Protein AF-A0A0F9H1Q6-F1 (afdb_monomer_lite)

Sequence (124 aa):
MDAYDGFGGEPAEVEDDSDLVPTITWMELYLERYRSGDPLKDYYDESELQEVLAEMCHWLIVLSQLKLTKMCSVCLRCFPMNAFHIDCTSEDGYHHRCKSCKNKANVKIEREEVEDSNGSTIAD

Secondary structure (DSSP, 8-state):
---------PPP-----TT------HHHHHHHHHHHT--GGGTS-HHHHHHHHHHHHHHHHHHHHHT-EEE-TTT--EEEGGGEEE-TTSTTSEEEEEHHHHHHHHHTTSSSS-----------

Radius of gyration: 37.75 Å; chains: 1; bounding box: 106×52×113 Å

pLDDT: mean 78.24, std 13.72, range [53.44, 97.06]

Structure (mmCIF, N/CA/C/O backbone):
data_AF-A0A0F9H1Q6-F1
#
_entry.id   AF-A0A0F9H1Q6-F1
#
loop_
_atom_site.group_PDB
_atom_site.id
_atom_site.type_symbol
_atom_site.label_atom_id
_atom_site.label_alt_id
_atom_site.label_comp_id
_atom_site.label_asym_id
_atom_site.label_entity_id
_atom_site.label_seq_id
_atom_site.pdbx_PDB_ins_code
_atom_site.Cartn_x
_atom_site.Cartn_y
_atom_site.Cartn_z
_atom_site.occupancy
_atom_site.B_iso_or_equiv
_atom_site.auth_seq_id
_atom_site.auth_comp_id
_atom_site.auth_asym_id
_atom_site.auth_atom_id
_atom_site.pdbx_PDB_model_num
ATOM 1 N N . MET A 1 1 ? -49.188 -38.770 69.362 1.00 58.09 1 MET A N 1
ATOM 2 C CA . MET A 1 1 ? -48.006 -39.477 68.812 1.00 58.09 1 MET A CA 1
ATOM 3 C C . MET A 1 1 ? -48.314 -39.575 67.343 1.00 58.09 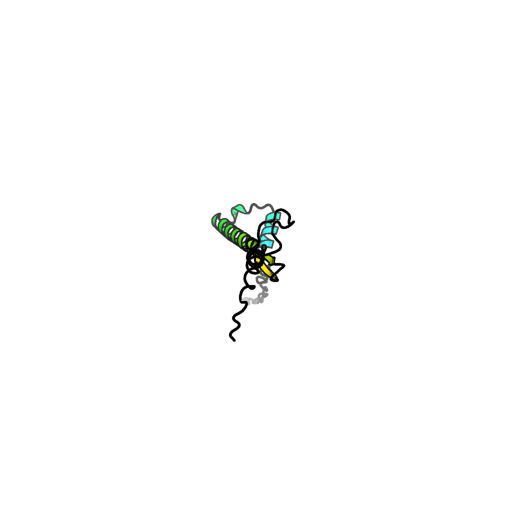1 MET A C 1
ATOM 5 O O . MET A 1 1 ? -48.938 -40.535 66.916 1.00 58.09 1 MET A O 1
ATOM 9 N N . ASP A 1 2 ? -48.016 -38.500 66.629 1.00 57.19 2 ASP A N 1
ATOM 10 C CA . ASP A 1 2 ? -48.494 -38.295 65.271 1.00 57.19 2 ASP A CA 1
ATOM 11 C C . ASP A 1 2 ? -47.307 -38.478 64.334 1.00 57.19 2 ASP A C 1
ATOM 13 O O . ASP A 1 2 ? -46.257 -37.855 64.508 1.00 57.19 2 ASP A O 1
ATOM 17 N N . ALA A 1 3 ? -47.462 -39.441 63.428 1.00 69.88 3 ALA A N 1
ATOM 18 C CA . ALA A 1 3 ? -46.474 -39.820 62.437 1.00 69.88 3 ALA A CA 1
ATOM 19 C C . ALA A 1 3 ? -46.334 -38.683 61.421 1.00 69.88 3 ALA A C 1
ATOM 21 O O . ALA A 1 3 ? -47.305 -38.281 60.785 1.00 69.88 3 ALA A O 1
ATOM 22 N N . TYR A 1 4 ? -45.127 -38.137 61.320 1.00 69.69 4 TYR A N 1
ATOM 23 C CA . TYR A 1 4 ? -44.796 -37.100 60.356 1.00 69.69 4 TYR A CA 1
ATOM 24 C C . TYR A 1 4 ? -44.431 -37.783 59.033 1.00 69.69 4 TYR A C 1
ATOM 26 O O . TYR A 1 4 ? -43.346 -38.353 58.909 1.00 69.69 4 TYR A O 1
ATOM 34 N N . ASP A 1 5 ? -45.362 -37.773 58.077 1.00 63.97 5 ASP A N 1
ATOM 35 C CA . ASP A 1 5 ? -45.139 -38.231 56.706 1.00 63.97 5 ASP A CA 1
ATOM 36 C C . ASP A 1 5 ? -44.125 -37.308 56.015 1.00 63.97 5 ASP A C 1
ATOM 38 O O . ASP A 1 5 ? -44.389 -36.139 55.725 1.00 63.97 5 ASP A O 1
ATOM 42 N N . GLY A 1 6 ? -42.924 -37.844 55.797 1.00 66.62 6 GLY A N 1
ATOM 43 C CA . GLY A 1 6 ? -41.837 -37.177 55.098 1.00 66.62 6 GLY A CA 1
ATOM 44 C C . GLY A 1 6 ? -42.161 -37.019 53.617 1.00 66.62 6 GLY A C 1
ATOM 45 O O . GLY A 1 6 ? -42.048 -37.967 52.843 1.00 66.62 6 GLY A O 1
ATOM 46 N N . PHE A 1 7 ? -42.526 -35.802 53.223 1.00 59.12 7 PHE A N 1
ATOM 47 C CA . PHE A 1 7 ? -42.629 -35.390 51.828 1.00 59.12 7 PHE A CA 1
ATOM 48 C C . PHE A 1 7 ? -41.216 -35.276 51.231 1.00 59.12 7 PHE A C 1
ATOM 50 O O . PHE A 1 7 ? -40.579 -34.224 51.267 1.00 59.12 7 PHE A O 1
ATOM 57 N N . GLY A 1 8 ? -40.700 -36.399 50.730 1.00 62.00 8 GLY A N 1
ATOM 58 C CA . GLY A 1 8 ? -39.493 -36.457 49.909 1.00 62.00 8 GLY A CA 1
ATOM 59 C C . GLY A 1 8 ? -39.788 -35.918 48.514 1.00 62.00 8 GLY A C 1
ATOM 60 O O . GLY A 1 8 ? -40.131 -36.680 47.617 1.00 62.00 8 GLY A O 1
ATOM 61 N N . GLY A 1 9 ? -39.700 -34.599 48.348 1.00 63.25 9 GLY A N 1
ATOM 62 C CA . GLY A 1 9 ? -39.621 -33.983 47.029 1.00 63.25 9 GLY A CA 1
ATOM 63 C C . GLY A 1 9 ? -38.193 -34.101 46.510 1.00 63.25 9 GLY A C 1
ATOM 64 O O . GLY A 1 9 ? -37.302 -33.435 47.035 1.00 63.25 9 GLY A O 1
ATOM 65 N N . GLU A 1 10 ? -37.979 -34.956 45.510 1.00 72.12 10 GLU A N 1
ATOM 66 C CA . GLU A 1 10 ? -36.770 -34.926 44.682 1.00 72.12 10 GLU A CA 1
ATOM 67 C C . GLU A 1 10 ? -36.606 -33.510 44.100 1.00 72.12 10 GLU A C 1
ATOM 69 O O . GLU A 1 10 ? -37.549 -32.990 43.491 1.00 72.12 10 GLU A O 1
ATOM 74 N N . PRO A 1 11 ? -35.460 -32.841 44.313 1.00 66.31 11 PRO A N 1
ATOM 75 C CA . PRO A 1 11 ? -35.200 -31.566 43.671 1.00 66.31 11 PRO A CA 1
ATOM 76 C C . PRO A 1 11 ? -35.057 -31.809 42.169 1.00 66.31 11 PRO A C 1
ATOM 78 O O . PRO A 1 11 ? -34.187 -32.561 41.739 1.00 66.31 11 PRO A O 1
ATOM 81 N N . ALA A 1 12 ? -35.931 -31.180 41.382 1.0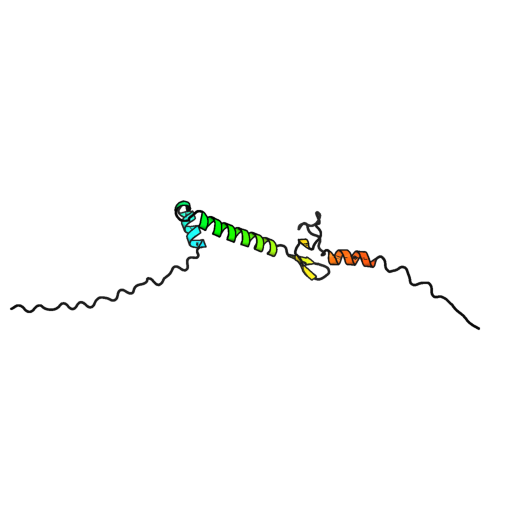0 69.44 12 ALA A N 1
ATOM 82 C CA . ALA A 1 12 ? -35.793 -31.137 39.937 1.00 69.44 12 ALA A CA 1
ATOM 83 C C . ALA A 1 12 ? -34.423 -30.540 39.601 1.00 69.44 12 ALA A C 1
ATOM 85 O O . ALA A 1 12 ? -34.122 -29.411 39.998 1.00 69.44 12 ALA A O 1
ATOM 86 N N . GLU A 1 13 ? -33.595 -31.324 38.917 1.00 71.81 13 GLU A N 1
ATOM 87 C CA . GLU A 1 13 ? -32.315 -30.879 38.390 1.00 71.81 13 GLU A CA 1
ATOM 88 C C . GLU A 1 13 ? -32.594 -29.733 37.411 1.00 71.81 13 GLU A C 1
ATOM 90 O O . GLU A 1 13 ? -33.192 -29.917 36.352 1.00 71.81 13 GLU A O 1
ATOM 95 N N . VAL A 1 14 ? -32.259 -28.513 37.830 1.00 74.38 14 VAL A N 1
ATOM 96 C CA . VAL A 1 14 ? -32.279 -27.345 36.957 1.00 74.38 14 VAL A CA 1
ATOM 97 C C . VAL A 1 14 ? -31.029 -27.470 36.101 1.00 74.38 14 VAL A C 1
ATOM 99 O O . VAL A 1 14 ? -29.923 -27.299 36.609 1.00 74.38 14 VAL A O 1
ATOM 102 N N . GLU A 1 15 ? -31.203 -27.839 34.833 1.00 73.38 15 GLU A N 1
ATOM 103 C CA . GLU A 1 15 ? -30.126 -27.790 33.849 1.00 73.38 15 GLU A CA 1
ATOM 104 C C . GLU A 1 15 ? -29.675 -26.327 33.723 1.00 73.38 15 GLU A C 1
ATOM 106 O O . GLU A 1 15 ? -30.415 -25.450 33.275 1.00 73.38 15 GLU A O 1
ATOM 111 N N . ASP A 1 16 ? -28.486 -26.055 34.256 1.00 68.69 16 ASP A N 1
ATOM 112 C CA . ASP A 1 16 ? -27.845 -24.748 34.267 1.00 68.69 16 ASP A CA 1
ATOM 113 C C . ASP A 1 16 ? -27.271 -24.477 32.866 1.00 68.69 16 ASP A C 1
ATOM 115 O O . ASP A 1 16 ? -26.169 -24.897 32.525 1.00 68.69 16 ASP A O 1
ATOM 119 N N . ASP A 1 17 ? -28.064 -23.804 32.030 1.00 63.91 17 ASP A N 1
ATOM 120 C CA . ASP A 1 17 ? -27.736 -23.357 30.665 1.00 63.91 17 ASP A CA 1
ATOM 121 C C . ASP A 1 17 ? -26.705 -22.190 30.641 1.00 63.91 17 ASP A C 1
ATOM 123 O O . ASP A 1 17 ? -26.745 -21.309 29.777 1.00 63.91 17 ASP A O 1
ATOM 127 N N . SER A 1 18 ? -25.771 -22.125 31.601 1.00 70.12 18 SER A N 1
ATOM 128 C CA . SER A 1 18 ? -24.739 -21.070 31.679 1.00 70.12 18 SER A CA 1
ATOM 129 C C . SER A 1 18 ? -23.586 -21.223 30.680 1.00 70.12 18 SER A C 1
ATOM 131 O O . SER A 1 18 ? -22.769 -20.308 30.553 1.00 70.12 18 SER A O 1
ATOM 133 N N . ASP A 1 19 ? -23.544 -22.313 29.912 1.00 63.91 19 ASP A N 1
ATOM 134 C CA . ASP A 1 19 ? -22.443 -22.608 28.985 1.00 63.91 19 ASP A CA 1
ATOM 135 C C . ASP A 1 19 ? -22.641 -22.078 27.554 1.00 63.91 19 ASP A C 1
ATOM 137 O O . ASP A 1 19 ? -21.733 -22.175 26.721 1.00 63.91 19 ASP A O 1
ATOM 141 N N . LEU A 1 20 ? -23.773 -21.440 27.240 1.00 66.31 20 LEU A N 1
ATOM 142 C CA . LEU A 1 20 ? -23.928 -20.707 25.979 1.00 66.31 20 LEU A CA 1
ATOM 143 C C . LEU A 1 20 ? -23.269 -19.328 26.086 1.00 66.31 20 LEU A C 1
ATOM 145 O O . LEU A 1 20 ? -23.926 -18.291 25.999 1.00 66.31 20 LEU A O 1
ATOM 149 N N . VAL A 1 21 ? -21.945 -19.320 26.265 1.00 64.06 21 VAL A N 1
ATOM 150 C CA . VAL A 1 21 ? -21.127 -18.113 26.138 1.00 64.06 21 VAL A CA 1
ATOM 151 C C . VAL A 1 21 ? -21.409 -17.536 24.750 1.00 64.06 21 VAL A C 1
ATOM 153 O O . VAL A 1 21 ? -21.119 -18.205 23.751 1.00 64.06 21 VAL A O 1
ATOM 156 N N . PRO A 1 22 ? -21.999 -16.333 24.640 1.00 61.34 22 PRO A N 1
ATOM 157 C CA . PRO A 1 22 ? -22.311 -15.770 23.343 1.00 61.34 22 PRO A CA 1
ATOM 158 C C . PRO A 1 22 ? -21.013 -15.668 22.549 1.00 61.34 22 PRO A C 1
ATOM 160 O O . PRO A 1 22 ? -20.077 -14.990 22.968 1.00 61.34 22 PRO A O 1
ATOM 163 N N . THR A 1 23 ? -20.957 -16.292 21.372 1.00 70.44 23 THR A N 1
ATOM 164 C CA . THR A 1 23 ? -19.861 -16.141 20.396 1.00 70.44 23 THR A CA 1
ATOM 165 C C . THR A 1 23 ? -19.815 -14.741 19.783 1.00 70.44 23 THR A C 1
ATOM 167 O O . THR A 1 23 ? -19.254 -14.547 18.706 1.00 70.44 23 THR A O 1
ATOM 170 N N . ILE A 1 24 ? -20.449 -13.771 20.439 1.00 73.19 24 ILE A N 1
ATOM 171 C CA . ILE A 1 24 ? -20.480 -12.391 20.018 1.00 73.19 24 ILE A CA 1
ATOM 172 C C . ILE A 1 24 ? -19.046 -11.892 20.057 1.00 73.19 24 ILE A C 1
ATOM 174 O O . ILE A 1 24 ? -18.371 -11.869 21.090 1.00 73.19 24 ILE A O 1
ATOM 178 N N . THR A 1 25 ? -18.570 -11.512 18.883 1.00 80.56 25 THR A N 1
ATOM 179 C CA . THR A 1 25 ? -17.249 -10.925 18.755 1.00 80.56 25 THR A CA 1
ATOM 180 C C . THR A 1 25 ? -17.232 -9.590 19.490 1.00 80.56 25 THR A C 1
ATOM 182 O O . THR A 1 25 ? -18.234 -8.877 19.556 1.00 80.56 25 THR A O 1
ATOM 185 N N . TRP A 1 26 ? -16.073 -9.195 20.010 1.00 73.56 26 TRP A N 1
ATOM 186 C CA . TRP A 1 26 ? -15.917 -7.894 20.670 1.00 73.56 26 TRP A CA 1
ATOM 187 C C . TRP A 1 26 ? -16.400 -6.722 19.785 1.00 73.56 26 TRP A C 1
ATOM 189 O O . TRP A 1 26 ? -16.911 -5.716 20.271 1.00 73.56 26 TRP A O 1
ATOM 199 N N . MET A 1 27 ? -16.323 -6.896 18.462 1.00 73.38 27 MET A N 1
ATOM 200 C CA . MET A 1 27 ? -16.804 -5.939 17.468 1.00 73.38 27 MET A CA 1
ATOM 201 C C . MET A 1 27 ? -18.338 -5.862 17.371 1.00 73.38 27 MET A C 1
ATOM 203 O O . MET A 1 27 ? -18.880 -4.782 17.140 1.00 73.38 27 MET A O 1
ATOM 207 N N . GLU A 1 28 ? -19.053 -6.967 17.577 1.00 83.00 28 GLU A N 1
ATOM 208 C CA . GLU A 1 28 ? -20.519 -6.982 17.631 1.00 83.00 28 GLU A CA 1
ATOM 209 C C . GLU A 1 28 ? -21.039 -6.324 18.916 1.00 83.00 28 GLU A C 1
ATOM 211 O O . GLU A 1 28 ? -21.920 -5.468 18.825 1.00 83.00 28 GLU A O 1
ATOM 216 N N . LEU A 1 29 ? -20.417 -6.601 20.074 1.00 78.19 29 LEU A N 1
ATOM 217 C CA . LEU A 1 29 ? -20.701 -5.884 21.332 1.00 78.19 29 LEU A CA 1
ATOM 218 C C . LEU A 1 29 ? -20.507 -4.372 21.172 1.00 78.19 29 LEU A C 1
ATOM 220 O O . LEU A 1 29 ? -21.344 -3.579 21.606 1.00 78.19 29 LEU A O 1
ATOM 224 N N . TYR A 1 30 ? -19.415 -3.964 20.521 1.00 77.06 30 TYR A N 1
ATOM 225 C CA . TYR A 1 30 ? -19.125 -2.557 20.263 1.00 77.06 30 TYR A CA 1
ATOM 226 C C . TYR A 1 30 ? -20.211 -1.887 19.403 1.00 77.06 30 TYR A C 1
ATOM 228 O O . TYR A 1 30 ? -20.685 -0.798 19.730 1.00 77.06 30 TYR A O 1
ATOM 236 N N . LEU A 1 31 ? -20.640 -2.536 18.315 1.00 81.31 31 LEU A N 1
ATOM 237 C CA . LEU A 1 31 ? -21.644 -1.988 17.396 1.00 81.31 31 LEU A CA 1
ATOM 238 C C . LEU A 1 31 ? -23.038 -1.899 18.020 1.00 81.31 31 LEU A C 1
ATOM 240 O O . LEU A 1 31 ? -23.752 -0.918 17.795 1.00 81.31 31 LEU A O 1
ATOM 244 N N . GLU A 1 32 ? -23.436 -2.905 18.791 1.00 84.06 32 GLU A N 1
ATOM 245 C CA . GLU A 1 32 ? -24.723 -2.925 19.484 1.00 84.06 32 GLU A CA 1
ATOM 246 C C . GLU A 1 32 ? -24.799 -1.806 20.529 1.00 84.06 32 GLU A C 1
ATOM 248 O O . GLU A 1 32 ? -25.800 -1.093 20.633 1.0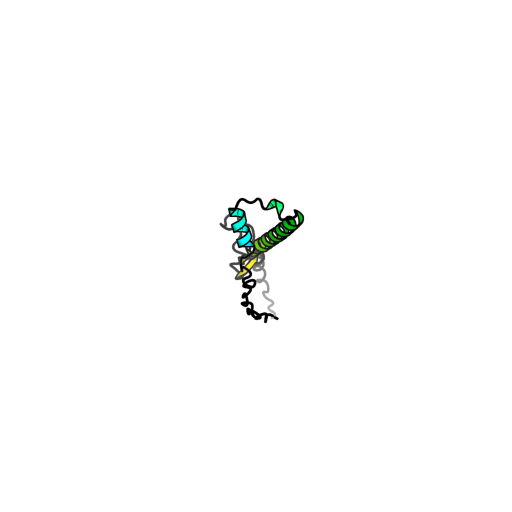0 84.06 32 GLU A O 1
ATOM 253 N N . ARG A 1 33 ? -23.678 -1.541 21.205 1.00 73.31 33 ARG A N 1
ATOM 254 C CA . ARG A 1 33 ? -23.569 -0.459 22.180 1.00 73.31 33 ARG A CA 1
ATOM 255 C C . ARG A 1 33 ? -23.507 0.922 21.540 1.00 73.31 33 ARG A C 1
ATOM 257 O O . ARG A 1 33 ? -24.195 1.827 22.004 1.00 73.31 33 ARG A O 1
ATOM 264 N N . TYR A 1 34 ? -22.802 1.083 20.421 1.00 79.38 34 TYR A N 1
ATOM 265 C CA . TYR A 1 34 ? -22.833 2.334 19.653 1.00 79.38 34 TYR A CA 1
ATOM 266 C C . TYR A 1 34 ? -24.261 2.697 19.214 1.00 79.38 34 TYR A C 1
ATOM 268 O O . TYR A 1 34 ? -24.662 3.858 19.281 1.00 79.38 34 TYR A O 1
ATOM 276 N N . ARG A 1 35 ? -25.069 1.698 18.828 1.00 83.69 35 ARG A N 1
ATOM 277 C CA . ARG A 1 35 ? -26.491 1.896 18.496 1.00 83.69 35 ARG A CA 1
ATOM 278 C C . ARG A 1 35 ? -27.346 2.287 19.700 1.00 83.69 35 ARG A C 1
ATOM 280 O O . ARG A 1 35 ? -28.344 2.973 19.510 1.00 83.69 35 ARG A O 1
ATOM 287 N N . SER A 1 36 ? -26.969 1.870 20.908 1.00 84.88 36 SER A N 1
ATOM 288 C CA . SER A 1 36 ? -27.701 2.201 22.137 1.00 84.88 36 SER A CA 1
ATOM 289 C C . SER A 1 36 ? -27.550 3.665 22.574 1.00 84.88 36 SER A C 1
ATOM 291 O O . SER A 1 36 ? -28.337 4.137 23.389 1.00 84.88 36 SER A O 1
ATOM 293 N N . GLY A 1 37 ? -26.575 4.401 22.023 1.00 82.44 37 GLY A N 1
ATOM 294 C CA . GLY 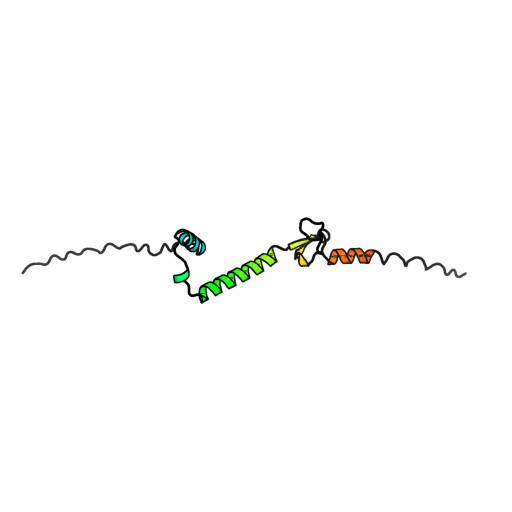A 1 37 ? -26.313 5.798 22.388 1.00 82.44 37 GLY A CA 1
ATOM 295 C C . GLY A 1 37 ? -25.720 5.981 23.790 1.00 82.44 37 GLY A C 1
ATOM 296 O O . GLY A 1 37 ? -25.574 7.118 24.233 1.00 82.44 37 GLY A O 1
ATOM 297 N N . ASP A 1 38 ? -25.374 4.884 24.468 1.00 78.06 38 ASP A N 1
ATOM 298 C CA . ASP A 1 38 ? -24.693 4.883 25.760 1.00 78.06 38 ASP A CA 1
ATOM 299 C C . ASP A 1 38 ? -23.224 5.314 25.566 1.00 78.06 38 ASP A C 1
ATOM 301 O O . ASP A 1 38 ? -22.478 4.640 24.840 1.00 78.06 38 ASP A O 1
ATOM 305 N N . PRO A 1 39 ? -22.790 6.462 26.121 1.00 66.06 39 PRO A N 1
ATOM 306 C CA . PRO A 1 39 ? -21.430 6.939 25.945 1.00 66.06 39 PRO A CA 1
ATOM 307 C C . PRO A 1 39 ? -20.451 5.975 26.618 1.00 66.06 39 PRO A C 1
ATOM 309 O O . PRO A 1 39 ? -20.357 5.891 27.835 1.00 66.06 39 PRO A O 1
ATOM 312 N N . LEU A 1 40 ? -19.643 5.306 25.792 1.00 62.03 40 LEU A N 1
ATOM 313 C CA . LEU A 1 40 ? -18.615 4.317 26.158 1.00 62.03 40 LEU A CA 1
ATOM 314 C C . LEU A 1 40 ? -17.532 4.828 27.139 1.00 62.03 40 LEU A C 1
ATOM 316 O O . LEU A 1 40 ? -16.594 4.107 27.464 1.00 62.03 40 LEU A O 1
ATOM 320 N N . LYS A 1 41 ? -17.624 6.086 27.573 1.00 59.38 41 LYS A N 1
ATOM 321 C CA . LYS A 1 41 ? -16.594 6.801 28.322 1.00 59.38 41 LYS A CA 1
ATOM 322 C C . LYS A 1 41 ? -16.540 6.423 29.805 1.00 59.38 41 LYS A C 1
ATOM 324 O O . LYS A 1 41 ? -15.511 6.646 30.425 1.00 59.38 41 LYS A O 1
ATOM 329 N N . ASP A 1 42 ? -17.603 5.829 30.343 1.00 66.94 42 ASP A N 1
ATOM 330 C CA . ASP A 1 42 ? -17.693 5.514 31.776 1.00 66.94 42 ASP A CA 1
ATOM 331 C C . ASP A 1 42 ? -17.217 4.091 32.120 1.00 66.94 42 ASP A C 1
ATOM 333 O O . ASP A 1 42 ? -17.164 3.731 33.293 1.00 66.94 42 ASP A O 1
ATOM 337 N N . TYR A 1 43 ? -16.887 3.270 31.114 1.00 65.81 43 TYR A N 1
ATOM 338 C CA . TYR A 1 43 ? -16.611 1.841 31.315 1.00 65.81 43 TYR A CA 1
ATOM 339 C C . TYR A 1 43 ? -15.151 1.435 31.095 1.00 65.81 43 TYR A C 1
ATOM 341 O O . TYR A 1 43 ? -14.727 0.414 31.625 1.00 65.81 43 TYR A O 1
ATOM 349 N N . TYR A 1 44 ? -14.388 2.223 30.337 1.00 68.06 44 TYR A N 1
ATOM 350 C CA . TYR A 1 44 ? -12.973 1.966 30.087 1.00 68.06 44 TYR A CA 1
ATOM 351 C C . TYR A 1 44 ? -12.138 3.060 30.733 1.00 68.06 44 TYR A C 1
ATOM 353 O O . TYR A 1 44 ? -12.389 4.248 30.518 1.00 68.06 44 TYR A O 1
ATOM 361 N N . ASP A 1 45 ? -11.140 2.651 31.512 1.00 81.94 45 ASP A N 1
ATOM 362 C CA . ASP A 1 45 ? -10.107 3.564 31.985 1.00 81.94 45 ASP A CA 1
ATOM 363 C C . ASP A 1 45 ? -9.393 4.172 30.761 1.00 81.94 45 ASP A C 1
ATOM 365 O O . ASP A 1 45 ? -9.215 3.505 29.735 1.00 81.94 45 ASP A O 1
ATOM 369 N N . GLU A 1 46 ? -9.005 5.451 30.830 1.00 83.00 46 GLU A N 1
ATOM 370 C CA . GLU A 1 46 ? -8.323 6.129 29.716 1.00 83.00 46 GLU A CA 1
ATOM 371 C C . GLU A 1 46 ? -7.074 5.352 29.253 1.00 83.00 46 GLU A C 1
ATOM 373 O O . GLU A 1 46 ? -6.728 5.392 28.069 1.00 83.00 46 GLU A O 1
ATOM 378 N N . SER A 1 47 ? -6.444 4.596 30.159 1.00 85.62 47 SER A N 1
ATOM 379 C CA . SER A 1 47 ? -5.319 3.706 29.861 1.00 85.62 47 SER A CA 1
ATOM 380 C C . SER A 1 47 ? -5.676 2.549 28.916 1.00 85.62 47 SER A C 1
ATOM 382 O O . SER A 1 47 ? -4.972 2.347 27.925 1.00 85.62 47 SER A O 1
ATOM 384 N N . GLU A 1 48 ? -6.789 1.847 29.137 1.00 85.06 48 GLU A N 1
ATOM 385 C CA . GLU A 1 48 ? -7.219 0.719 28.293 1.00 85.06 48 GLU A CA 1
ATOM 386 C C . GLU A 1 48 ? -7.587 1.187 26.878 1.00 85.06 48 GLU A C 1
ATOM 388 O O . GLU A 1 48 ? -7.242 0.549 25.880 1.00 85.06 48 GLU A O 1
ATOM 393 N N . LEU A 1 49 ? -8.229 2.355 26.762 1.00 84.56 49 LEU A N 1
ATOM 394 C CA . LEU A 1 49 ? -8.543 2.943 25.458 1.00 84.56 49 LEU A CA 1
ATOM 395 C C . LEU A 1 49 ? -7.269 3.318 24.686 1.00 84.56 49 LEU A C 1
ATOM 397 O O . LEU A 1 49 ? -7.208 3.161 23.464 1.00 84.56 49 LEU A O 1
ATOM 401 N N . GLN A 1 50 ? -6.247 3.808 25.388 1.00 87.38 50 GLN A N 1
ATOM 402 C CA . GLN A 1 50 ? -4.973 4.179 24.784 1.00 87.38 50 GLN A CA 1
ATOM 403 C C . GLN A 1 50 ? -4.198 2.956 24.271 1.00 87.38 50 GLN A C 1
ATOM 405 O O . GLN A 1 50 ? -3.588 3.040 23.202 1.00 87.38 50 GLN A O 1
ATOM 410 N N . GLU A 1 51 ? -4.266 1.818 24.966 1.00 89.50 51 GLU A N 1
ATOM 411 C CA . GLU A 1 51 ? -3.685 0.550 24.505 1.00 89.50 51 GLU A CA 1
ATOM 412 C C . GLU A 1 51 ? -4.374 0.040 23.233 1.00 89.50 51 GLU A C 1
ATOM 414 O O . GLU A 1 51 ? -3.702 -0.222 22.231 1.00 89.50 51 GLU A O 1
ATOM 419 N N . VAL A 1 52 ? -5.711 0.014 23.206 1.00 86.12 52 VAL A N 1
ATOM 420 C CA . VAL A 1 52 ? -6.481 -0.396 22.016 1.00 86.12 52 VAL A CA 1
ATOM 421 C C . VAL A 1 52 ? -6.185 0.518 20.822 1.00 86.12 52 VAL A C 1
ATOM 423 O O . VAL A 1 52 ? -5.970 0.047 19.703 1.00 86.12 52 VAL A O 1
ATOM 426 N N . LEU A 1 53 ? -6.116 1.835 21.040 1.00 88.62 53 LEU A N 1
ATOM 427 C CA . LEU A 1 53 ? -5.747 2.789 19.990 1.00 88.62 53 LEU A CA 1
ATOM 428 C C . LEU A 1 53 ? -4.315 2.575 19.486 1.00 88.62 53 LEU A C 1
ATOM 430 O O . LEU A 1 53 ? -4.073 2.700 18.280 1.00 88.62 53 LEU A O 1
ATOM 434 N N . ALA A 1 54 ? -3.372 2.241 20.369 1.00 91.50 54 ALA A N 1
ATOM 435 C CA . ALA A 1 54 ? -1.995 1.943 19.989 1.00 91.50 54 ALA A CA 1
ATOM 436 C C . ALA A 1 54 ? -1.914 0.680 19.120 1.00 91.50 54 ALA A C 1
ATOM 438 O O . ALA A 1 54 ? -1.256 0.699 18.073 1.00 91.50 54 ALA A O 1
ATOM 439 N N . GLU A 1 55 ? -2.635 -0.382 19.486 1.00 91.44 55 GLU A N 1
ATOM 440 C CA . GLU A 1 55 ? -2.725 -1.599 18.677 1.00 91.44 55 GLU A CA 1
ATOM 441 C C . GLU A 1 55 ? -3.365 -1.328 17.312 1.00 91.44 55 GLU A C 1
ATOM 443 O O . GLU A 1 55 ? -2.821 -1.734 16.281 1.00 91.44 55 GLU A O 1
ATOM 448 N N . MET A 1 56 ? -4.470 -0.576 17.270 1.00 91.12 56 MET A N 1
ATOM 449 C CA . MET A 1 56 ? -5.112 -0.178 16.013 1.00 91.12 56 MET A CA 1
ATOM 450 C C . MET A 1 56 ? -4.165 0.630 15.117 1.00 91.12 56 MET A C 1
ATOM 452 O O . MET A 1 56 ? -4.073 0.362 13.916 1.00 91.12 56 MET A O 1
ATOM 456 N N . CYS A 1 57 ? -3.423 1.589 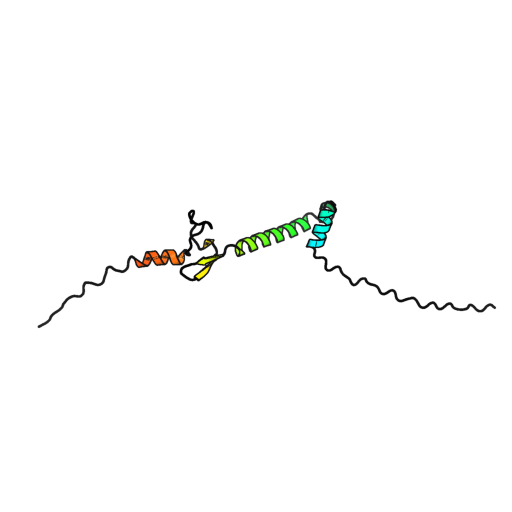15.677 1.00 91.81 57 CYS A N 1
ATOM 457 C CA . CYS A 1 57 ? -2.427 2.360 14.931 1.00 91.81 57 CYS A CA 1
ATOM 458 C C . CYS A 1 57 ? -1.319 1.463 14.370 1.00 91.81 57 CYS A C 1
ATOM 460 O O . CYS A 1 57 ? -0.944 1.605 13.204 1.00 91.81 57 CYS A O 1
ATOM 462 N N . HIS A 1 58 ? -0.820 0.513 15.162 1.00 90.81 58 HIS A N 1
ATOM 463 C CA . HIS A 1 58 ? 0.197 -0.435 14.717 1.00 90.81 58 HIS A CA 1
ATOM 464 C C . HIS A 1 58 ? -0.307 -1.295 13.548 1.00 90.81 58 HIS A C 1
ATOM 466 O O . HIS A 1 58 ? 0.370 -1.394 12.521 1.00 90.81 58 HIS A O 1
ATOM 472 N N . TRP A 1 59 ? -1.527 -1.831 13.638 1.00 87.94 59 TRP A N 1
ATOM 473 C CA . TRP A 1 59 ? -2.139 -2.595 12.549 1.00 87.94 59 TRP A CA 1
ATOM 474 C C . TRP A 1 59 ? -2.340 -1.765 11.281 1.00 87.94 59 TRP A C 1
ATOM 476 O O . TRP A 1 59 ? -2.052 -2.253 10.188 1.00 87.94 59 TRP A O 1
ATOM 486 N N . LEU A 1 60 ? -2.761 -0.502 11.391 1.00 84.44 60 LEU A N 1
ATOM 487 C CA . LEU A 1 60 ? -2.876 0.392 10.235 1.00 84.44 60 LEU A CA 1
ATOM 488 C C . LEU A 1 60 ? -1.519 0.646 9.565 1.00 84.44 60 LEU A C 1
ATOM 490 O O . LEU A 1 60 ? -1.434 0.622 8.336 1.00 84.44 60 LEU A O 1
ATOM 494 N N . ILE A 1 61 ? -0.448 0.817 10.345 1.00 85.25 61 ILE A N 1
ATOM 495 C CA . ILE A 1 61 ? 0.917 0.960 9.818 1.00 85.25 61 ILE A CA 1
ATOM 496 C C . ILE A 1 61 ? 1.338 -0.318 9.083 1.00 85.25 61 ILE A C 1
ATOM 498 O O . ILE A 1 61 ? 1.780 -0.241 7.937 1.00 85.25 61 ILE A O 1
ATOM 502 N N . VAL A 1 62 ? 1.145 -1.496 9.677 1.00 83.50 62 VAL A N 1
ATOM 503 C CA . VAL A 1 62 ? 1.491 -2.784 9.048 1.00 83.50 62 VAL A CA 1
ATOM 504 C C . VAL A 1 62 ? 0.682 -3.017 7.765 1.00 83.50 62 VAL A C 1
ATOM 506 O O . VAL A 1 62 ? 1.243 -3.364 6.724 1.00 83.50 62 VAL A O 1
ATOM 509 N N . LEU A 1 63 ? -0.628 -2.760 7.786 1.00 80.38 63 LEU A N 1
ATOM 510 C CA . LEU A 1 63 ? -1.495 -2.892 6.611 1.00 80.38 63 LEU A CA 1
ATOM 511 C C . LEU A 1 63 ? -1.128 -1.897 5.503 1.00 80.38 63 LEU A C 1
ATOM 513 O O . LEU A 1 63 ? -1.191 -2.248 4.320 1.00 80.38 63 LEU A O 1
ATOM 517 N N . SER A 1 64 ? -0.700 -0.683 5.863 1.00 77.81 64 SER A N 1
ATOM 518 C CA . SER A 1 64 ? -0.195 0.297 4.895 1.00 77.81 64 SER A CA 1
ATOM 519 C C . SER A 1 64 ? 1.069 -0.197 4.187 1.00 77.81 64 SER A C 1
ATOM 521 O O . SER A 1 64 ? 1.232 0.036 2.993 1.00 77.81 64 SER A O 1
ATOM 523 N N . GLN A 1 65 ? 1.923 -0.961 4.873 1.00 74.06 65 GLN A N 1
ATOM 524 C CA . GLN A 1 65 ? 3.123 -1.546 4.276 1.00 74.06 65 GLN A CA 1
ATOM 525 C C . GLN A 1 65 ? 2.798 -2.730 3.352 1.00 74.06 65 GLN A C 1
ATOM 527 O O . GLN A 1 65 ? 3.497 -2.942 2.360 1.00 74.06 65 GLN A O 1
ATOM 532 N N . LEU A 1 66 ? 1.716 -3.470 3.622 1.00 69.62 66 LEU A N 1
ATOM 533 C CA . LEU A 1 66 ? 1.301 -4.630 2.822 1.00 69.62 66 LEU A CA 1
ATOM 534 C C . LEU A 1 66 ? 0.629 -4.254 1.490 1.00 69.62 66 LEU A C 1
ATOM 536 O O . LEU A 1 66 ? 0.807 -4.959 0.497 1.00 69.62 66 LEU A O 1
ATOM 540 N N . LYS A 1 67 ? -0.110 -3.138 1.422 1.00 68.62 67 LYS A N 1
ATOM 541 C CA . LYS A 1 67 ? -0.835 -2.721 0.200 1.00 68.62 67 LYS A CA 1
ATOM 542 C C . LYS A 1 67 ? 0.021 -2.039 -0.865 1.00 68.62 67 LYS A C 1
ATOM 544 O O . LYS A 1 67 ? -0.481 -1.710 -1.935 1.00 68.62 67 LYS A O 1
ATOM 549 N N . LEU A 1 68 ? 1.308 -1.846 -0.613 1.00 82.38 68 LEU A N 1
ATOM 550 C CA . LEU A 1 68 ? 2.181 -1.090 -1.501 1.00 82.38 68 LEU A CA 1
ATOM 551 C C . LEU A 1 68 ? 3.152 -2.013 -2.224 1.00 82.38 68 LEU A C 1
ATOM 553 O O . LEU A 1 68 ? 4.333 -1.701 -2.270 1.00 82.38 68 LEU A O 1
ATOM 557 N N . THR A 1 69 ? 2.706 -3.142 -2.779 1.00 91.06 69 THR A N 1
ATOM 558 C CA . THR A 1 69 ? 3.561 -3.956 -3.659 1.00 91.06 69 THR A CA 1
ATOM 559 C C . THR A 1 69 ? 3.106 -3.861 -5.112 1.00 91.06 69 THR A C 1
ATOM 561 O O . THR A 1 69 ? 1.919 -3.896 -5.415 1.00 91.06 69 THR A O 1
ATOM 564 N N . LYS A 1 70 ? 4.066 -3.701 -6.026 1.00 92.69 70 LYS A N 1
ATOM 565 C CA . LYS A 1 70 ? 3.857 -3.597 -7.473 1.00 92.69 70 LYS A CA 1
ATOM 566 C C . LYS A 1 70 ? 4.766 -4.593 -8.187 1.00 92.69 70 LYS A C 1
ATOM 568 O O . LYS A 1 70 ? 5.915 -4.806 -7.791 1.00 92.69 70 LYS A O 1
ATOM 573 N N . MET A 1 71 ? 4.256 -5.220 -9.244 1.00 95.56 71 MET A N 1
ATOM 574 C CA . MET A 1 71 ? 5.026 -6.153 -10.065 1.00 95.56 71 MET A CA 1
ATOM 575 C C . MET A 1 71 ? 5.867 -5.393 -11.095 1.00 95.56 71 MET A C 1
ATOM 577 O O . MET A 1 71 ? 5.370 -4.525 -11.811 1.00 95.56 71 MET A O 1
ATOM 581 N N . CYS A 1 72 ? 7.156 -5.718 -11.189 1.00 97.06 72 CYS A N 1
ATOM 582 C CA . CYS A 1 72 ? 8.018 -5.156 -12.225 1.00 97.06 72 CYS A CA 1
ATOM 583 C C . CYS A 1 72 ? 7.774 -5.854 -13.568 1.00 97.06 72 CYS A C 1
ATOM 585 O O . CYS A 1 72 ? 7.995 -7.054 -13.682 1.00 97.06 72 CYS A O 1
ATOM 587 N N . SER A 1 73 ? 7.431 -5.093 -14.606 1.00 96.06 73 SER A N 1
ATOM 588 C CA . SER A 1 73 ? 7.203 -5.600 -15.974 1.00 96.06 73 SER A CA 1
ATOM 589 C C . SER A 1 73 ? 8.409 -6.291 -16.633 1.00 96.06 73 SER A C 1
ATOM 591 O O . SER A 1 73 ? 8.232 -7.050 -17.576 1.00 96.06 73 SER A O 1
ATOM 593 N N . VAL A 1 74 ? 9.636 -6.035 -16.158 1.00 95.94 74 VAL A N 1
ATOM 594 C CA . VAL A 1 74 ? 10.870 -6.577 -16.762 1.00 95.94 74 VAL A CA 1
ATOM 595 C C . VAL A 1 74 ? 11.345 -7.850 -16.067 1.00 95.94 74 VAL A C 1
ATOM 597 O O . VAL A 1 74 ? 11.716 -8.809 -16.730 1.00 95.94 74 VAL A O 1
ATOM 600 N N . CYS A 1 75 ? 11.380 -7.861 -14.731 1.00 96.38 75 CYS A N 1
ATOM 601 C CA . CYS A 1 75 ? 11.870 -9.016 -13.966 1.00 96.38 75 CYS A CA 1
ATOM 602 C C . CYS A 1 75 ? 10.762 -9.855 -13.319 1.00 96.38 75 CYS A C 1
ATOM 604 O O . CYS A 1 75 ? 11.081 -10.856 -12.683 1.00 96.38 75 CYS A O 1
ATOM 606 N N . LEU A 1 76 ? 9.495 -9.447 -13.460 1.00 95.62 76 LEU A N 1
ATOM 607 C CA . LEU A 1 76 ? 8.293 -10.163 -13.009 1.00 95.62 76 LEU A CA 1
ATOM 608 C C . LEU A 1 76 ? 8.279 -10.521 -11.514 1.00 95.62 76 LEU A C 1
ATOM 610 O O . LEU A 1 76 ? 7.639 -11.478 -11.094 1.00 95.62 76 LEU A O 1
ATOM 614 N N . ARG A 1 77 ? 8.978 -9.735 -10.688 1.00 94.81 77 ARG A N 1
ATOM 615 C CA . ARG A 1 77 ? 8.965 -9.858 -9.224 1.00 94.81 77 ARG A CA 1
ATOM 616 C C . ARG A 1 77 ? 8.141 -8.734 -8.603 1.00 94.81 77 ARG A C 1
ATOM 618 O O . ARG A 1 77 ? 8.155 -7.605 -9.107 1.00 94.81 77 ARG A O 1
ATOM 625 N N . CYS A 1 78 ? 7.452 -9.046 -7.509 1.00 94.38 78 CYS A N 1
ATOM 626 C CA . CYS A 1 78 ? 6.738 -8.070 -6.694 1.00 94.38 78 CYS A CA 1
ATOM 627 C C . CYS A 1 78 ? 7.720 -7.364 -5.762 1.00 94.38 78 CYS A C 1
ATOM 629 O O . CYS A 1 78 ? 8.476 -8.012 -5.039 1.00 94.38 78 CYS A O 1
ATOM 631 N N . PHE A 1 79 ? 7.705 -6.037 -5.781 1.00 93.31 79 PHE A N 1
ATOM 632 C CA . PHE A 1 79 ? 8.503 -5.208 -4.885 1.00 93.31 79 PHE A CA 1
ATOM 633 C C . PHE A 1 79 ? 7.618 -4.168 -4.214 1.00 93.31 79 PHE A C 1
ATOM 635 O O . PHE A 1 79 ? 6.588 -3.803 -4.782 1.00 93.31 79 PHE A O 1
ATOM 642 N N . PRO A 1 80 ? 8.023 -3.641 -3.052 1.00 92.25 80 PRO A N 1
ATOM 643 C CA . PRO A 1 80 ? 7.364 -2.479 -2.481 1.00 92.25 80 PRO A CA 1
ATOM 644 C C . PRO A 1 80 ? 7.401 -1.282 -3.456 1.00 92.25 80 PRO A C 1
ATOM 646 O O . PRO A 1 80 ? 8.358 -1.121 -4.214 1.00 92.25 80 PRO A O 1
ATOM 649 N N . MET A 1 81 ? 6.381 -0.419 -3.455 1.00 91.88 81 MET A N 1
ATOM 650 C CA . MET A 1 81 ? 6.248 0.737 -4.357 1.00 91.88 81 MET A CA 1
ATOM 651 C C . MET A 1 81 ? 7.431 1.707 -4.224 1.00 91.88 81 MET A C 1
ATOM 653 O O . MET A 1 81 ? 7.855 2.315 -5.204 1.00 91.88 81 MET A O 1
ATOM 657 N N . ASN A 1 82 ? 8.065 1.765 -3.047 1.00 91.19 82 ASN A N 1
ATOM 658 C CA . ASN A 1 82 ? 9.299 2.525 -2.818 1.00 91.19 82 ASN A CA 1
ATOM 659 C C . ASN A 1 82 ? 10.507 2.030 -3.656 1.00 91.19 82 ASN A C 1
ATOM 661 O O . ASN A 1 82 ? 11.489 2.763 -3.818 1.00 91.19 82 ASN A O 1
ATOM 665 N N . ALA A 1 83 ? 10.449 0.820 -4.224 1.00 94.44 83 ALA A N 1
ATOM 666 C CA . ALA A 1 83 ? 11.452 0.257 -5.128 1.00 94.44 83 ALA A CA 1
ATOM 667 C C . ALA A 1 83 ? 11.262 0.698 -6.592 1.00 94.44 83 ALA A C 1
ATOM 669 O O . ALA A 1 83 ? 12.075 0.351 -7.456 1.00 94.44 83 ALA A O 1
ATOM 670 N N . PHE A 1 84 ? 10.218 1.475 -6.880 1.00 95.81 84 PHE A N 1
ATOM 671 C CA . PHE A 1 84 ? 9.932 2.073 -8.180 1.00 95.81 84 PHE A CA 1
ATOM 672 C C . PHE A 1 84 ? 10.221 3.582 -8.141 1.00 95.81 84 PHE A C 1
ATOM 674 O O . PHE A 1 84 ? 10.325 4.188 -7.074 1.00 95.81 84 PHE A O 1
ATOM 681 N N . HIS A 1 85 ? 10.443 4.191 -9.305 1.00 95.19 85 HIS A N 1
ATOM 682 C CA . HIS A 1 85 ? 10.539 5.650 -9.402 1.00 95.19 85 HIS A CA 1
ATOM 683 C C . HIS A 1 85 ? 9.136 6.255 -9.419 1.00 95.19 85 HIS A C 1
ATOM 685 O O . HIS A 1 85 ? 8.232 5.653 -9.996 1.00 95.19 85 HIS A O 1
ATOM 691 N N . ILE A 1 86 ? 8.983 7.434 -8.818 1.00 95.00 86 ILE A N 1
ATOM 692 C CA . ILE A 1 86 ? 7.749 8.219 -8.908 1.00 95.00 86 ILE A CA 1
ATOM 693 C C . ILE A 1 86 ? 7.590 8.681 -10.358 1.00 95.00 86 ILE A C 1
ATOM 695 O O . ILE A 1 86 ? 8.557 9.143 -10.970 1.00 95.00 86 ILE A O 1
ATOM 699 N N . ASP A 1 87 ? 6.391 8.508 -10.900 1.00 95.88 87 ASP A N 1
ATOM 700 C CA . ASP A 1 87 ? 6.031 8.881 -12.262 1.00 95.88 87 ASP A CA 1
ATOM 701 C C . ASP A 1 87 ? 4.673 9.580 -12.248 1.00 95.88 87 ASP A C 1
ATOM 703 O O . ASP A 1 87 ? 3.640 8.941 -12.064 1.00 95.88 87 ASP A O 1
ATOM 707 N N . CYS A 1 88 ? 4.679 10.898 -12.445 1.00 95.44 88 CYS A N 1
ATOM 708 C CA . CYS A 1 88 ? 3.467 11.716 -12.419 1.00 95.44 88 CYS A CA 1
ATOM 709 C C . CYS A 1 88 ? 2.546 11.477 -13.626 1.00 95.44 88 CYS A C 1
ATOM 711 O O . CYS A 1 88 ? 1.447 12.022 -13.660 1.00 95.44 88 CYS A O 1
ATOM 713 N N . THR A 1 89 ? 3.001 10.726 -14.633 1.00 95.31 89 THR A N 1
ATOM 714 C CA . THR A 1 89 ? 2.201 10.402 -15.823 1.00 95.31 89 THR A CA 1
ATOM 715 C C . THR A 1 89 ? 1.422 9.098 -15.677 1.00 95.31 89 THR A C 1
ATOM 717 O O . THR A 1 89 ? 0.454 8.883 -16.403 1.00 95.31 89 THR A O 1
ATOM 720 N N . SER A 1 90 ? 1.827 8.237 -14.740 1.00 92.75 90 SER A N 1
ATOM 721 C CA . SER A 1 90 ? 1.152 6.971 -14.464 1.00 92.75 90 SER A CA 1
ATOM 722 C C . SER A 1 90 ? -0.034 7.193 -13.528 1.00 92.75 90 SER A C 1
ATOM 724 O O . SER A 1 90 ? 0.081 7.941 -12.560 1.00 92.75 90 SER A O 1
ATOM 726 N N . GLU A 1 91 ? -1.153 6.507 -13.772 1.00 92.62 91 GLU A N 1
ATOM 727 C CA . GLU A 1 91 ? -2.367 6.594 -12.939 1.00 92.62 91 GLU A CA 1
ATOM 728 C C . GLU A 1 91 ? -2.093 6.230 -11.471 1.00 92.62 91 GLU A C 1
ATOM 730 O O . GLU A 1 91 ? -2.632 6.839 -10.553 1.00 92.62 91 GLU A O 1
ATOM 735 N N . ASP A 1 92 ? -1.191 5.275 -11.244 1.00 90.31 92 ASP A N 1
ATOM 736 C CA . ASP A 1 92 ? -0.781 4.835 -9.912 1.00 90.31 92 ASP A CA 1
ATOM 737 C C . ASP A 1 92 ? 0.393 5.635 -9.322 1.00 90.31 92 ASP A C 1
ATOM 739 O O . ASP A 1 92 ? 0.838 5.344 -8.214 1.00 90.31 92 ASP A O 1
ATOM 743 N N . GLY A 1 93 ? 0.923 6.624 -10.047 1.00 94.12 93 GLY A N 1
ATOM 744 C CA . GLY A 1 93 ? 2.014 7.485 -9.588 1.00 94.12 93 GLY A CA 1
ATOM 745 C C . GLY A 1 93 ? 3.404 6.834 -9.558 1.00 94.12 93 GLY A C 1
ATOM 746 O O . GLY A 1 93 ? 4.361 7.458 -9.088 1.00 94.12 93 GLY A O 1
ATOM 747 N N . TYR A 1 94 ? 3.563 5.598 -10.051 1.00 95.50 94 TYR A N 1
ATOM 748 C CA . TYR A 1 94 ? 4.840 4.876 -10.037 1.00 95.50 94 TYR A CA 1
ATOM 749 C C . TYR A 1 94 ? 5.184 4.270 -11.397 1.00 95.50 94 TYR A C 1
ATOM 751 O O . TYR A 1 94 ? 4.353 3.690 -12.089 1.00 95.50 94 TYR A O 1
ATOM 759 N N . HIS A 1 95 ? 6.465 4.266 -11.750 1.00 96.31 95 HIS A N 1
ATOM 760 C CA . HIS A 1 95 ? 6.937 3.667 -12.997 1.00 96.31 95 HIS A CA 1
ATOM 761 C C . HIS A 1 95 ? 6.657 2.146 -13.059 1.00 96.31 95 HIS A C 1
ATOM 763 O O . HIS A 1 95 ? 6.651 1.449 -12.046 1.00 96.31 95 HIS A O 1
ATOM 769 N N . HIS A 1 96 ? 6.497 1.579 -14.258 1.00 95.62 96 HIS A N 1
ATOM 770 C CA . HIS A 1 96 ? 6.228 0.142 -14.483 1.00 95.62 96 HIS A CA 1
ATOM 771 C C . HIS A 1 96 ? 7.457 -0.781 -14.298 1.00 95.62 96 HIS A C 1
ATOM 773 O O . HIS A 1 96 ? 7.366 -2.005 -14.439 1.00 95.62 96 HIS A O 1
ATOM 779 N N . ARG A 1 97 ? 8.635 -0.211 -14.006 1.00 96.69 97 ARG A N 1
ATOM 780 C CA . ARG A 1 97 ? 9.925 -0.919 -13.868 1.00 96.69 97 ARG A CA 1
ATOM 781 C C . ARG A 1 97 ? 10.580 -0.553 -12.545 1.00 96.69 97 ARG A C 1
ATOM 783 O O . ARG A 1 97 ? 10.609 0.626 -12.195 1.00 96.69 97 ARG A O 1
ATOM 790 N N . CYS A 1 98 ? 11.152 -1.535 -11.853 1.00 96.38 98 CYS A N 1
ATOM 791 C CA . CYS A 1 98 ? 11.894 -1.285 -10.619 1.00 96.38 98 CYS A CA 1
ATOM 792 C C . CYS A 1 98 ? 13.204 -0.522 -10.891 1.00 96.38 98 CYS A C 1
ATOM 794 O O . CYS A 1 98 ? 13.766 -0.589 -11.992 1.00 96.38 98 CYS A O 1
ATOM 796 N N . LYS A 1 99 ? 13.718 0.165 -9.863 1.00 95.69 99 LYS A N 1
ATOM 797 C CA . LYS A 1 99 ? 14.970 0.947 -9.900 1.00 95.69 99 LYS A CA 1
ATOM 798 C C . LYS A 1 99 ? 16.147 0.149 -10.480 1.00 95.69 99 LYS A C 1
ATOM 800 O O . LYS A 1 99 ? 16.870 0.639 -11.342 1.00 95.69 99 LYS A O 1
ATOM 805 N N . SER A 1 100 ? 16.291 -1.120 -10.094 1.00 95.25 100 SER A N 1
ATOM 806 C CA . SER A 1 100 ? 17.371 -1.991 -10.578 1.00 95.25 100 SER A CA 1
ATOM 807 C C . SER A 1 100 ? 17.281 -2.292 -12.078 1.00 95.25 100 SER A C 1
ATOM 809 O O . SER A 1 100 ? 18.299 -2.275 -12.768 1.00 95.25 100 SER A O 1
ATOM 811 N N . CYS A 1 101 ? 16.080 -2.561 -12.603 1.00 94.56 101 CYS A N 1
ATOM 812 C CA . CYS A 1 101 ? 15.880 -2.809 -14.035 1.00 94.56 101 CYS A CA 1
ATOM 813 C C . CYS A 1 101 ? 16.104 -1.545 -14.869 1.00 94.56 101 CYS A C 1
ATOM 815 O O . CYS A 1 101 ? 16.641 -1.639 -15.970 1.00 94.56 101 CYS A O 1
ATOM 817 N N . LYS A 1 102 ? 15.736 -0.371 -14.342 1.00 90.44 102 LYS A N 1
ATOM 818 C CA . LYS A 1 102 ? 15.990 0.914 -15.004 1.00 90.44 102 LYS A CA 1
ATOM 819 C C . LYS A 1 102 ? 17.493 1.197 -15.114 1.00 90.44 102 LYS A C 1
ATOM 821 O O . LYS A 1 102 ? 17.963 1.507 -16.201 1.00 90.44 102 LYS A O 1
ATOM 826 N N . ASN A 1 103 ? 18.256 0.981 -14.040 1.00 87.88 103 ASN A N 1
ATOM 827 C CA . ASN A 1 103 ? 19.706 1.207 -14.048 1.00 87.88 103 ASN A CA 1
ATOM 828 C C . ASN A 1 103 ? 20.449 0.277 -15.021 1.00 87.88 103 ASN A C 1
ATOM 830 O O . ASN A 1 103 ? 21.354 0.722 -15.717 1.00 87.88 103 ASN A O 1
ATOM 834 N N . LYS A 1 104 ? 20.048 -0.999 -15.127 1.00 82.81 104 LYS A N 1
ATOM 835 C CA . LYS A 1 104 ? 20.668 -1.951 -16.069 1.00 82.81 104 LYS A CA 1
ATOM 836 C C . LYS A 1 104 ? 20.453 -1.586 -17.539 1.00 82.81 104 LYS A C 1
ATOM 838 O O . LYS A 1 104 ? 21.311 -1.895 -18.358 1.00 82.81 104 LYS A O 1
ATOM 843 N N . ALA A 1 105 ? 19.327 -0.956 -17.871 1.00 68.62 105 ALA A N 1
ATOM 844 C CA . ALA A 1 105 ? 19.056 -0.523 -19.239 1.00 68.62 105 ALA A CA 1
ATOM 845 C C . ALA A 1 105 ? 20.046 0.559 -19.705 1.00 68.62 105 ALA A C 1
ATOM 847 O O . ALA A 1 105 ? 20.436 0.551 -20.865 1.00 68.62 105 ALA A O 1
ATOM 848 N N . ASN A 1 106 ? 20.506 1.422 -18.795 1.00 62.31 106 ASN A N 1
ATOM 849 C CA . ASN A 1 106 ? 21.435 2.503 -19.133 1.00 62.31 106 ASN A CA 1
ATOM 850 C C . ASN A 1 106 ? 22.877 2.009 -19.341 1.00 62.31 106 ASN A C 1
ATOM 852 O O . ASN A 1 106 ? 23.589 2.548 -20.175 1.00 62.31 106 ASN A O 1
ATOM 856 N N . VAL A 1 107 ? 23.299 0.953 -18.636 1.00 61.00 107 VAL A N 1
ATOM 857 C CA . VAL A 1 107 ? 24.682 0.435 -18.720 1.00 61.00 107 VAL A CA 1
ATOM 858 C C . VAL A 1 107 ? 24.961 -0.287 -20.044 1.00 61.00 107 VAL A C 1
ATOM 860 O O . VAL A 1 107 ? 26.111 -0.421 -20.450 1.00 61.00 107 VAL A O 1
ATOM 863 N N . LYS A 1 108 ? 23.926 -0.750 -20.756 1.00 53.72 108 LYS A N 1
ATOM 864 C CA . LYS A 1 108 ? 24.111 -1.507 -22.003 1.00 53.72 108 LYS A CA 1
ATOM 865 C C . LYS A 1 108 ? 24.521 -0.646 -23.206 1.00 53.72 108 LYS A C 1
ATOM 867 O O . LYS A 1 108 ? 24.811 -1.215 -24.246 1.00 53.72 108 LYS A O 1
ATOM 872 N N . ILE A 1 109 ? 24.546 0.681 -23.065 1.00 57.72 109 ILE A N 1
ATOM 873 C CA . ILE A 1 109 ? 24.850 1.617 -24.158 1.00 57.72 109 ILE A CA 1
ATOM 874 C C . ILE A 1 109 ? 26.357 1.946 -24.232 1.00 57.72 109 ILE A C 1
ATOM 876 O O . ILE A 1 109 ? 26.837 2.336 -25.285 1.00 57.72 109 ILE A O 1
ATOM 880 N N . GLU A 1 110 ? 27.142 1.715 -23.174 1.00 56.62 110 GLU A N 1
ATOM 881 C CA . GLU A 1 110 ? 28.552 2.157 -23.115 1.00 56.62 110 GLU A CA 1
ATOM 882 C C . GLU A 1 110 ? 29.593 1.054 -23.396 1.00 56.62 110 GLU A C 1
ATOM 884 O O . GLU A 1 110 ? 30.764 1.210 -23.054 1.00 56.62 110 GLU A O 1
ATOM 889 N N . ARG A 1 111 ? 29.209 -0.093 -23.978 1.00 55.91 111 ARG A N 1
ATOM 890 C CA . ARG A 1 111 ? 30.146 -1.223 -24.173 1.00 55.91 111 ARG A CA 1
ATOM 891 C C . ARG A 1 111 ? 30.276 -1.761 -25.598 1.00 55.91 111 ARG A C 1
ATOM 893 O O . ARG A 1 111 ? 30.834 -2.839 -25.763 1.00 55.91 111 ARG A O 1
ATOM 900 N N . GLU A 1 112 ? 29.812 -1.022 -26.601 1.00 55.47 112 GLU A N 1
ATOM 901 C CA . GLU A 1 112 ? 29.852 -1.436 -28.015 1.00 55.47 112 GLU A CA 1
ATOM 902 C C . GLU A 1 112 ? 30.782 -0.550 -28.872 1.00 55.47 112 GLU A C 1
ATOM 904 O O . GLU A 1 112 ? 30.495 -0.283 -30.029 1.00 55.47 112 GLU A O 1
ATOM 909 N N . GLU A 1 113 ? 31.908 -0.087 -28.310 1.00 59.66 113 GLU A N 1
ATOM 910 C CA . GLU A 1 113 ? 32.945 0.649 -29.060 1.00 59.66 113 GLU A CA 1
ATOM 911 C C . GLU A 1 113 ? 34.388 0.297 -28.629 1.00 59.66 113 GLU A C 1
ATOM 913 O O . GLU A 1 113 ? 35.166 1.199 -28.362 1.00 59.66 113 GLU A O 1
ATOM 918 N N . VAL A 1 114 ? 34.807 -0.977 -28.537 1.00 60.88 114 VAL A N 1
ATOM 919 C CA . VAL A 1 114 ? 36.258 -1.307 -28.607 1.00 60.88 114 VAL A CA 1
ATOM 920 C C . VAL A 1 114 ? 36.502 -2.750 -29.086 1.00 60.88 114 VAL A C 1
ATOM 922 O O . VAL A 1 114 ? 37.016 -3.543 -28.313 1.00 60.88 114 VAL A O 1
ATOM 925 N N . GLU A 1 115 ? 36.196 -3.128 -30.331 1.00 60.16 115 GLU A N 1
ATOM 926 C CA . GLU A 1 115 ? 36.796 -4.342 -30.939 1.00 60.16 115 GLU A CA 1
ATOM 927 C C . GLU A 1 115 ? 36.938 -4.195 -32.464 1.00 60.16 115 GLU A C 1
ATOM 929 O O . GLU A 1 115 ? 36.295 -4.905 -33.214 1.00 60.16 115 GLU A O 1
ATOM 934 N N . ASP A 1 116 ? 37.799 -3.283 -32.927 1.00 54.88 116 ASP A N 1
ATOM 935 C CA . ASP A 1 116 ? 38.282 -3.264 -34.321 1.00 54.88 116 ASP A CA 1
ATOM 936 C C . ASP A 1 116 ? 39.712 -2.697 -34.376 1.00 54.88 116 ASP A C 1
ATOM 938 O O . ASP A 1 116 ? 39.966 -1.632 -34.930 1.00 54.88 116 ASP A O 1
ATOM 942 N N . SER A 1 117 ? 40.681 -3.356 -33.729 1.00 57.94 117 SER A N 1
ATOM 943 C CA . SER A 1 117 ? 42.116 -3.034 -33.871 1.00 57.94 117 SER A CA 1
ATOM 944 C C . SER A 1 117 ? 43.007 -4.187 -33.400 1.00 57.94 117 SER A C 1
ATOM 946 O O . SER A 1 117 ? 43.726 -4.067 -32.417 1.00 57.94 117 SER A O 1
ATOM 948 N N . ASN A 1 118 ? 42.976 -5.322 -34.097 1.00 53.44 118 ASN A N 1
ATOM 949 C CA . ASN A 1 118 ? 44.096 -6.270 -34.084 1.00 53.44 118 ASN A CA 1
ATOM 950 C C . ASN A 1 118 ? 44.288 -6.844 -35.490 1.00 53.44 118 ASN A C 1
ATOM 952 O O . ASN A 1 118 ? 44.058 -8.017 -35.773 1.00 53.44 118 ASN A O 1
ATOM 956 N N . GLY A 1 119 ? 44.671 -5.948 -36.399 1.00 59.25 119 GLY A N 1
ATOM 957 C CA . GLY A 1 119 ? 45.172 -6.297 -37.715 1.00 59.25 119 GLY A CA 1
ATOM 958 C C . GLY A 1 119 ? 46.689 -6.482 -37.695 1.00 59.25 119 GLY A C 1
ATOM 959 O O . GLY A 1 119 ? 47.421 -5.570 -37.331 1.00 59.25 119 GLY A O 1
ATOM 960 N N . SER A 1 120 ? 47.117 -7.629 -38.222 1.00 61.91 120 SER A N 1
ATOM 961 C CA . SER A 1 120 ? 48.293 -7.767 -39.088 1.00 61.91 120 SER A CA 1
ATOM 962 C C . SER A 1 120 ? 49.693 -7.687 -38.463 1.00 61.91 120 SER A C 1
ATOM 964 O O . SER A 1 120 ? 50.319 -6.631 -38.413 1.00 61.91 120 SER A O 1
ATOM 966 N N . THR A 1 121 ? 50.278 -8.860 -38.218 1.00 58.72 121 THR A N 1
ATOM 967 C CA . THR A 1 121 ? 51.710 -9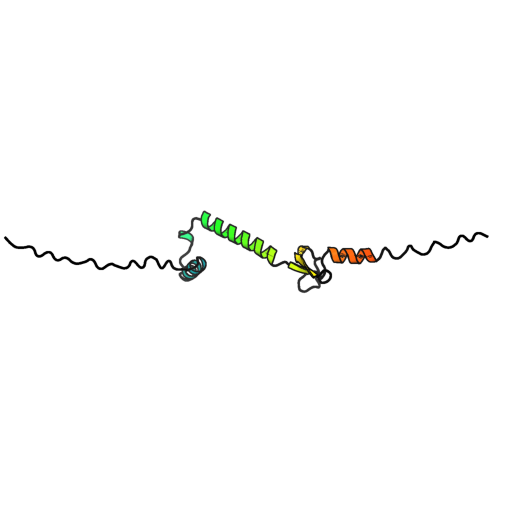.088 -38.456 1.00 58.72 121 THR A CA 1
ATOM 968 C C . THR A 1 121 ? 51.880 -10.254 -39.431 1.00 58.72 121 THR A C 1
ATOM 970 O O . THR A 1 121 ? 51.725 -11.421 -39.083 1.00 58.72 121 THR A O 1
ATOM 973 N N . ILE A 1 122 ? 52.159 -9.903 -40.688 1.00 67.38 122 ILE A N 1
ATOM 974 C CA . ILE A 1 122 ? 52.697 -10.797 -41.717 1.00 67.38 122 ILE A CA 1
ATOM 975 C C . ILE A 1 122 ? 54.203 -10.899 -41.442 1.00 67.38 122 ILE A C 1
ATOM 977 O O . ILE A 1 122 ? 54.853 -9.868 -41.271 1.00 67.38 122 ILE A O 1
ATOM 981 N N . ALA A 1 123 ? 54.745 -12.113 -41.381 1.00 65.50 123 ALA A N 1
ATOM 982 C CA . ALA A 1 123 ? 56.183 -12.352 -41.419 1.00 65.50 123 ALA A CA 1
ATOM 983 C C . ALA A 1 123 ? 56.471 -13.356 -42.543 1.00 65.50 123 ALA A C 1
ATOM 985 O O . ALA A 1 123 ? 55.924 -14.461 -42.525 1.00 65.50 123 ALA A O 1
ATOM 986 N N . ASP A 1 124 ? 57.259 -12.891 -43.515 1.00 65.56 124 ASP A N 1
ATOM 987 C CA . ASP A 1 124 ? 57.923 -13.655 -44.580 1.00 65.56 124 ASP A CA 1
ATOM 988 C C . ASP A 1 124 ? 59.009 -14.598 -44.030 1.00 65.56 124 ASP A C 1
ATOM 990 O O . ASP A 1 124 ? 59.675 -14.224 -43.031 1.00 65.56 124 ASP A O 1
#

Organism: NCBI:txid412755

Foldseek 3Di:
DDDDPDPPDDPDPDPDPPPPPPPQDPVNVVVVVVVVVPPPVPPDDPVVVVVVVVVVVVVVVVVVQVPQWAAAPPPRDIDGQVQFDQDPVDPVRTDNHGPVVVVVVVVVVPPPPDDDDDDDDDDD